Protein AF-A0A6U1WBF2-F1 (afdb_monomer)

pLDDT: mean 89.84, std 10.35, range [49.44, 97.12]

Sequence (111 aa):
GKWVNDQRTQYKRWKEGKRTNLTEARRVLLEDLGFTWNAKEASWYERLEELRAFKLRNGHTKVPIRESSLGRWVDKQRTEHRRSYLSEERKRKLDELGFIWNLRPKGWTKS

Solvent-accessible surface area (backbone atoms only — not comparable to full-atom values): 6688 Å² total; per-residue (Å²): 110,76,65,60,56,48,53,37,50,28,50,53,31,48,78,71,75,40,93,55,88,67,45,69,71,58,52,52,54,38,51,75,71,65,56,64,69,50,64,72,58,43,54,49,54,56,51,51,52,53,48,50,54,45,21,73,74,67,77,44,63,84,58,58,51,90,80,36,73,64,12,46,51,54,51,48,52,43,52,29,50,77,67,71,69,51,52,69,66,63,49,50,57,37,54,77,68,60,52,70,74,66,93,66,69,95,77,80,70,84,128

InterPro domains:
  IPR005114 Helicase-associated [PF03457] (41-99)

Radius of gyration: 18.42 Å; Cα contacts (8 Å, |Δi|>4): 64; chains: 1; bounding box: 55×24×46 Å

Structure (mmCIF, N/CA/C/O backbone):
data_AF-A0A6U1WBF2-F1
#
_entry.id   AF-A0A6U1WBF2-F1
#
loop_
_atom_site.group_PDB
_atom_site.id
_atom_site.type_symbol
_atom_site.label_atom_id
_atom_site.label_alt_id
_atom_site.label_comp_id
_atom_site.label_asym_id
_atom_site.label_entity_id
_atom_site.label_seq_id
_atom_site.pdbx_PDB_ins_code
_atom_site.Cartn_x
_atom_site.Cartn_y
_atom_site.Cartn_z
_atom_site.occupancy
_atom_site.B_iso_or_equiv
_atom_site.auth_seq_id
_atom_site.auth_comp_id
_atom_site.auth_asym_id
_atom_site.auth_atom_id
_atom_site.pdbx_PDB_model_num
ATOM 1 N N . GLY A 1 1 ? -13.415 6.174 -0.486 1.00 71.50 1 GLY A N 1
ATOM 2 C CA . GLY A 1 1 ? -14.695 6.902 -0.319 1.00 71.50 1 GLY A CA 1
ATOM 3 C C . GLY A 1 1 ? -15.047 7.080 1.153 1.00 71.50 1 GLY A C 1
ATOM 4 O O . GLY A 1 1 ? -14.489 6.374 1.986 1.00 71.50 1 GLY A O 1
ATOM 5 N N . LYS A 1 2 ? -15.969 8.003 1.477 1.00 85.12 2 LYS A N 1
ATOM 6 C CA . LYS A 1 2 ? -16.373 8.361 2.858 1.00 85.12 2 LYS A CA 1
ATOM 7 C C . LYS A 1 2 ? -16.800 7.147 3.703 1.00 85.12 2 LYS A C 1
ATOM 9 O O . LYS A 1 2 ? -16.403 7.048 4.857 1.00 85.12 2 LYS A O 1
ATOM 14 N N . TRP A 1 3 ? -17.503 6.188 3.097 1.00 88.62 3 TRP A N 1
ATOM 15 C CA . TRP A 1 3 ? -17.950 4.954 3.755 1.00 88.62 3 TRP A CA 1
ATOM 16 C C . TRP A 1 3 ? -16.799 4.047 4.221 1.00 88.62 3 TRP A C 1
ATOM 18 O O . TRP A 1 3 ? -16.792 3.619 5.367 1.00 88.62 3 TRP A O 1
ATOM 28 N N . VAL A 1 4 ? -15.779 3.810 3.387 1.00 86.06 4 VAL A N 1
ATOM 29 C CA . VAL A 1 4 ? -14.616 2.967 3.747 1.00 86.06 4 VAL A CA 1
ATOM 30 C C . VAL A 1 4 ? -13.864 3.546 4.951 1.00 86.06 4 VAL A C 1
ATOM 32 O O . VAL A 1 4 ? -13.466 2.811 5.851 1.00 86.06 4 VAL A O 1
ATOM 35 N N . ASN A 1 5 ? -13.699 4.872 4.995 1.00 87.56 5 ASN A N 1
ATOM 36 C CA . ASN A 1 5 ? -13.039 5.550 6.114 1.00 87.56 5 ASN A CA 1
ATOM 37 C C . ASN A 1 5 ? -13.862 5.468 7.405 1.00 87.56 5 ASN A C 1
ATOM 39 O O . ASN A 1 5 ? -13.288 5.290 8.482 1.00 87.56 5 ASN A O 1
ATOM 43 N N . ASP A 1 6 ? -15.189 5.549 7.297 1.00 91.12 6 ASP A N 1
ATOM 44 C CA . ASP A 1 6 ? -16.082 5.301 8.426 1.00 91.12 6 ASP A 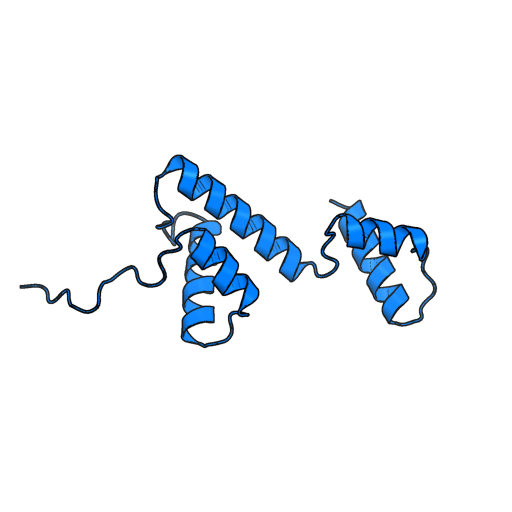CA 1
ATOM 45 C C . ASP A 1 6 ? -15.947 3.852 8.916 1.00 91.12 6 ASP A C 1
ATOM 47 O O . ASP A 1 6 ? -15.643 3.647 10.086 1.00 91.12 6 ASP A O 1
ATOM 51 N N . GLN A 1 7 ? -16.007 2.846 8.032 1.00 91.50 7 GLN A N 1
ATOM 52 C CA . GLN A 1 7 ? -15.833 1.438 8.425 1.00 91.50 7 GLN A CA 1
ATOM 53 C C . GLN A 1 7 ? -14.504 1.193 9.157 1.00 91.50 7 GLN A C 1
ATOM 55 O O . GLN A 1 7 ? -14.488 0.572 10.219 1.00 91.50 7 GLN A O 1
ATOM 60 N N . ARG A 1 8 ? -13.390 1.744 8.657 1.00 93.19 8 ARG A N 1
ATOM 61 C CA . ARG A 1 8 ? -12.078 1.647 9.326 1.00 93.19 8 ARG A CA 1
ATOM 62 C C . ARG A 1 8 ? -12.061 2.328 10.694 1.00 93.19 8 ARG A C 1
ATOM 64 O O . ARG A 1 8 ? -11.444 1.818 11.628 1.00 93.19 8 ARG A O 1
ATOM 71 N N . THR A 1 9 ? -12.762 3.452 10.830 1.00 92.19 9 THR A N 1
ATOM 72 C CA . THR A 1 9 ? -12.941 4.140 12.116 1.00 92.19 9 THR A CA 1
ATOM 73 C C . THR A 1 9 ? -13.744 3.288 13.096 1.00 92.19 9 THR A C 1
ATOM 75 O O . THR A 1 9 ? -13.322 3.116 14.239 1.00 92.19 9 THR A O 1
ATOM 78 N N . GLN A 1 10 ? -14.864 2.709 12.654 1.00 93.44 10 GLN A N 1
ATOM 79 C CA . GLN A 1 10 ? -15.702 1.846 13.489 1.00 93.44 10 GLN A CA 1
ATOM 80 C C . GLN A 1 10 ? -14.954 0.580 13.934 1.00 93.44 10 GLN A C 1
ATOM 82 O O . GLN A 1 10 ? -15.071 0.178 15.091 1.00 93.44 10 GLN A O 1
ATOM 87 N N . TYR A 1 11 ? -14.127 0.000 13.060 1.00 93.12 11 TYR A N 1
ATOM 88 C CA . TYR A 1 11 ? -13.278 -1.148 13.387 1.00 93.12 11 TYR A CA 1
ATOM 89 C C . TYR A 1 11 ? -12.183 -0.812 14.400 1.00 93.12 11 TYR A C 1
ATOM 91 O O . TYR A 1 11 ? -11.939 -1.576 15.331 1.00 93.12 11 TYR A O 1
ATOM 99 N N . LYS A 1 12 ? -11.546 0.360 14.276 1.00 92.81 12 LYS A N 1
ATOM 100 C CA . LYS A 1 12 ? -10.581 0.827 15.279 1.00 92.81 12 LYS A CA 1
ATOM 101 C C . LYS A 1 12 ? -11.242 0.981 16.652 1.00 92.81 12 LYS A C 1
ATOM 103 O O . LYS A 1 12 ? -10.690 0.521 17.643 1.00 92.81 12 LYS A O 1
ATOM 108 N N . ARG A 1 13 ? -12.439 1.578 16.707 1.00 94.06 13 ARG A N 1
ATOM 109 C CA . ARG A 1 13 ? -13.216 1.707 17.954 1.00 94.06 13 ARG A CA 1
ATOM 110 C C . ARG A 1 13 ? -13.555 0.342 18.548 1.00 94.06 13 ARG A C 1
ATOM 112 O O . ARG A 1 13 ? -13.360 0.163 19.742 1.00 94.06 13 ARG A O 1
ATOM 119 N N . TRP A 1 14 ? -13.991 -0.604 17.714 1.00 94.19 14 TRP A N 1
ATOM 120 C CA . TRP A 1 14 ? -14.251 -1.987 18.118 1.00 94.19 14 TRP A CA 1
ATOM 121 C C . TRP A 1 14 ? -13.013 -2.641 18.755 1.00 94.19 14 TRP A C 1
ATOM 123 O O . TRP A 1 14 ? -13.103 -3.137 19.874 1.00 94.19 14 TRP A O 1
ATOM 133 N N . LYS A 1 15 ? -11.837 -2.554 18.110 1.00 91.50 15 LYS A N 1
ATOM 134 C CA . LYS A 1 15 ? -10.571 -3.084 18.659 1.00 91.50 15 LYS A CA 1
ATOM 135 C C . LYS A 1 15 ? -10.171 -2.465 19.997 1.00 91.50 15 LYS A C 1
ATOM 137 O O . LYS A 1 15 ? -9.539 -3.126 20.809 1.00 91.50 15 LYS A O 1
ATOM 142 N N . GLU A 1 16 ? -10.506 -1.197 20.210 1.00 94.69 16 GLU A N 1
ATOM 143 C CA . GLU A 1 16 ? -10.226 -0.465 21.450 1.00 94.69 16 GLU A CA 1
ATOM 144 C C . GLU A 1 16 ? -11.301 -0.691 22.533 1.00 94.69 16 GLU A C 1
ATOM 146 O O . GLU A 1 16 ? -11.265 -0.025 23.565 1.00 94.69 16 GLU A O 1
ATOM 151 N N . GLY A 1 17 ? -12.289 -1.567 22.301 1.00 92.50 17 GLY A N 1
ATOM 152 C CA . GLY A 1 17 ? -13.396 -1.816 23.233 1.00 92.50 17 GLY A CA 1
ATOM 153 C C . GLY A 1 17 ? -14.374 -0.642 23.370 1.00 92.50 17 GLY A C 1
ATOM 154 O O . GLY A 1 17 ? -15.161 -0.582 24.312 1.00 92.50 17 GLY A O 1
ATOM 155 N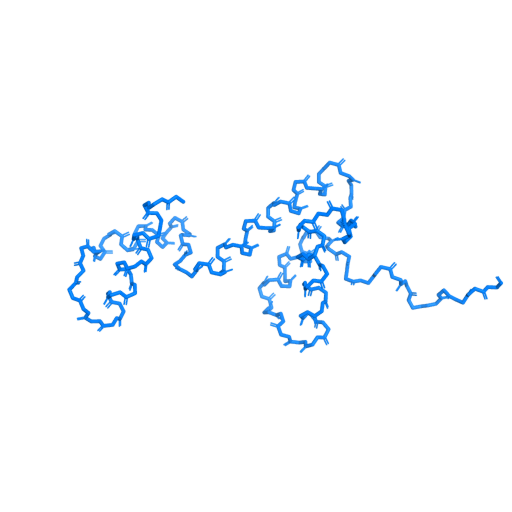 N . LYS A 1 18 ? -14.333 0.327 22.449 1.00 94.81 18 LYS A N 1
ATOM 156 C CA . LYS A 1 18 ? -15.201 1.510 22.465 1.00 94.81 18 LYS A CA 1
ATOM 157 C C . LYS A 1 18 ? -16.536 1.212 21.795 1.00 94.81 18 LYS A C 1
ATOM 159 O O . LYS A 1 18 ? -16.618 0.431 20.848 1.00 94.81 18 LYS A O 1
ATOM 164 N N . ARG A 1 19 ? -17.577 1.953 22.200 1.00 92.94 19 ARG A N 1
ATOM 165 C CA . ARG A 1 19 ? -18.885 1.915 21.531 1.00 92.94 19 ARG A CA 1
ATOM 166 C C . ARG A 1 19 ? -18.733 2.194 20.030 1.00 92.94 19 ARG A C 1
ATOM 168 O O . ARG A 1 19 ? -18.114 3.191 19.629 1.00 92.94 19 ARG A O 1
ATOM 175 N N . THR A 1 20 ? -19.311 1.307 19.231 1.00 95.06 20 THR A N 1
ATOM 176 C CA . THR A 1 20 ? -19.214 1.244 17.770 1.00 95.06 20 THR A CA 1
ATOM 177 C C . THR A 1 20 ? -20.514 0.680 17.204 1.00 95.06 20 THR A C 1
ATOM 179 O O . THR A 1 20 ? -21.196 -0.087 17.880 1.00 95.06 20 THR A O 1
ATOM 182 N N . ASN A 1 21 ? -20.840 1.043 15.964 1.00 91.44 21 ASN A N 1
ATOM 183 C CA . ASN A 1 21 ? -21.974 0.463 15.234 1.00 91.44 21 ASN A CA 1
ATOM 184 C C . ASN A 1 21 ? -21.539 -0.695 14.314 1.00 91.44 21 ASN A C 1
ATOM 186 O O . ASN A 1 21 ? -22.331 -1.179 13.505 1.00 91.44 21 ASN A O 1
ATOM 190 N N . LEU A 1 22 ? -20.271 -1.119 14.394 1.00 93.12 22 LEU A N 1
ATOM 191 C CA . LEU A 1 22 ? -19.776 -2.286 13.673 1.00 93.12 22 LEU A CA 1
ATOM 192 C C . LEU A 1 22 ? -20.235 -3.559 14.387 1.00 93.12 22 LEU A C 1
ATOM 194 O O . LEU A 1 22 ? -19.710 -3.908 15.442 1.00 93.12 22 LEU A O 1
ATOM 198 N N . THR A 1 23 ? -21.218 -4.240 13.804 1.00 93.94 23 THR A N 1
ATOM 199 C CA . THR A 1 23 ? -21.681 -5.541 14.291 1.00 93.94 23 THR A CA 1
ATOM 200 C C . THR A 1 23 ? -20.695 -6.643 13.921 1.00 93.94 23 THR A C 1
ATOM 202 O O . THR A 1 23 ? -19.974 -6.542 12.926 1.00 93.94 23 THR A O 1
ATOM 205 N N . GLU A 1 24 ? -20.715 -7.728 14.692 1.00 91.12 24 GLU A N 1
ATOM 206 C CA . GLU A 1 24 ? -19.879 -8.900 14.435 1.00 91.12 24 GLU A CA 1
ATOM 207 C C . GLU A 1 24 ? -20.161 -9.510 13.056 1.00 91.12 24 GLU A C 1
ATOM 209 O O . GLU A 1 24 ? -19.244 -9.708 12.265 1.00 91.12 24 GLU A O 1
ATOM 214 N N . ALA A 1 25 ? -21.440 -9.686 12.709 1.00 93.25 25 ALA A N 1
ATOM 215 C CA . ALA A 1 25 ? -21.843 -10.192 11.3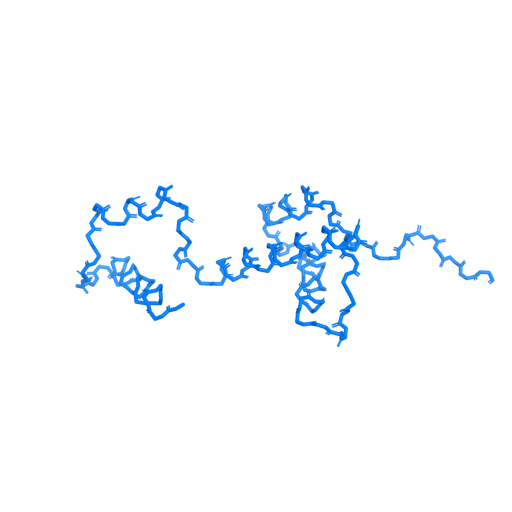98 1.00 93.25 25 ALA A CA 1
ATOM 216 C C . ALA A 1 25 ? -21.307 -9.324 10.244 1.00 93.25 25 ALA A C 1
ATOM 218 O O . ALA A 1 25 ? -20.831 -9.843 9.237 1.00 93.25 25 ALA A O 1
ATOM 219 N N . ARG A 1 26 ? -21.329 -7.991 10.396 1.00 92.38 26 ARG A N 1
ATOM 220 C CA . ARG A 1 26 ? -20.793 -7.071 9.383 1.00 92.38 26 ARG A CA 1
ATOM 221 C C . ARG A 1 26 ? -19.271 -7.141 9.292 1.00 92.38 26 ARG A C 1
ATOM 223 O O . ARG A 1 26 ? -18.734 -7.036 8.194 1.00 92.38 26 ARG A O 1
ATOM 230 N N . ARG A 1 27 ? -18.581 -7.292 10.425 1.00 93.50 27 ARG A N 1
ATOM 231 C CA . ARG A 1 27 ? -17.124 -7.458 10.473 1.00 93.50 27 ARG A CA 1
ATOM 232 C C . ARG A 1 27 ? -16.702 -8.725 9.730 1.00 93.50 27 ARG A C 1
ATOM 234 O O . ARG A 1 27 ? -15.873 -8.626 8.833 1.00 93.50 27 ARG A O 1
ATOM 241 N N . VAL A 1 28 ? -17.321 -9.861 10.058 1.00 92.94 28 VAL A N 1
ATOM 242 C CA . VAL A 1 28 ? 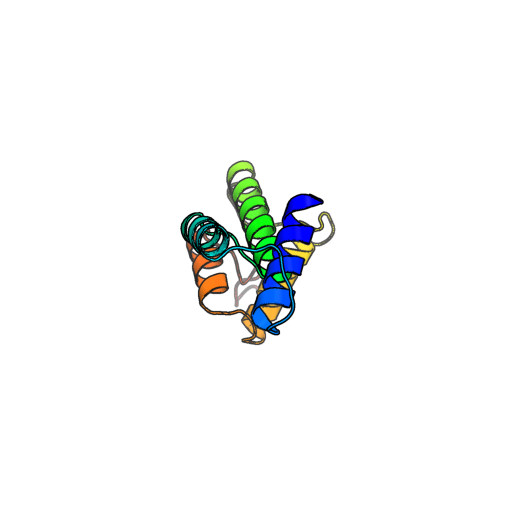-17.041 -11.163 9.432 1.00 92.94 28 VAL A CA 1
ATOM 243 C C . VAL A 1 28 ? -17.320 -11.124 7.932 1.00 92.94 28 VAL A C 1
ATOM 245 O O . VAL A 1 28 ? -16.465 -11.521 7.151 1.00 92.94 28 VAL A O 1
ATOM 248 N N . LEU A 1 29 ? -18.458 -10.564 7.507 1.00 94.75 29 LEU A N 1
ATOM 249 C CA . LEU A 1 29 ? -18.780 -10.437 6.082 1.00 94.75 29 LEU A CA 1
ATOM 250 C C . LEU A 1 29 ? -17.728 -9.619 5.316 1.00 94.75 29 LEU A C 1
ATOM 252 O O . LEU A 1 29 ? -17.356 -9.966 4.201 1.00 94.75 29 LEU A O 1
ATOM 256 N N . LEU A 1 30 ? -17.244 -8.517 5.894 1.00 92.44 30 LEU A N 1
ATOM 257 C CA . LEU A 1 30 ? -16.216 -7.698 5.252 1.00 92.44 30 LEU A CA 1
ATOM 258 C C . LEU A 1 30 ? -14.871 -8.429 5.180 1.00 92.44 30 LEU A C 1
ATOM 260 O O . LEU A 1 30 ? -14.186 -8.323 4.167 1.00 92.44 30 LEU A O 1
ATOM 264 N N . GLU A 1 31 ? -14.502 -9.177 6.218 1.00 91.31 31 GLU A N 1
ATOM 265 C CA . GLU A 1 31 ? -13.291 -10.005 6.217 1.00 91.31 31 GLU A CA 1
ATOM 266 C C . GLU A 1 31 ? -13.356 -11.103 5.144 1.00 91.31 31 GLU A C 1
ATOM 268 O O . GLU A 1 31 ? -12.383 -11.277 4.412 1.00 91.31 31 GLU A O 1
ATOM 273 N N . ASP A 1 32 ? -14.510 -11.755 4.980 1.00 90.69 32 ASP A N 1
ATOM 274 C CA . ASP A 1 32 ? -14.746 -12.775 3.947 1.00 90.69 32 ASP A CA 1
ATOM 275 C C . ASP A 1 32 ? -14.643 -12.204 2.521 1.00 90.69 32 ASP A C 1
ATOM 277 O O . ASP A 1 32 ? -14.059 -12.805 1.623 1.00 90.69 32 ASP A O 1
ATOM 281 N N . LEU A 1 33 ? -15.094 -10.961 2.328 1.00 91.00 33 LEU A N 1
ATOM 282 C CA . LEU A 1 33 ? -14.921 -10.217 1.076 1.00 91.00 33 LEU A CA 1
ATOM 283 C C . LEU A 1 33 ? -13.479 -9.716 0.847 1.00 91.00 33 LEU A C 1
ATOM 285 O O . LEU A 1 33 ? -13.225 -8.998 -0.123 1.00 91.00 33 LEU A O 1
ATOM 289 N N . GLY A 1 34 ? -12.532 -10.035 1.736 1.00 84.88 34 GLY A N 1
ATOM 290 C CA . GLY A 1 34 ? -11.138 -9.597 1.645 1.00 84.88 34 GLY A CA 1
ATOM 291 C C . GLY A 1 34 ? -10.929 -8.116 1.979 1.00 84.88 34 GLY A C 1
ATOM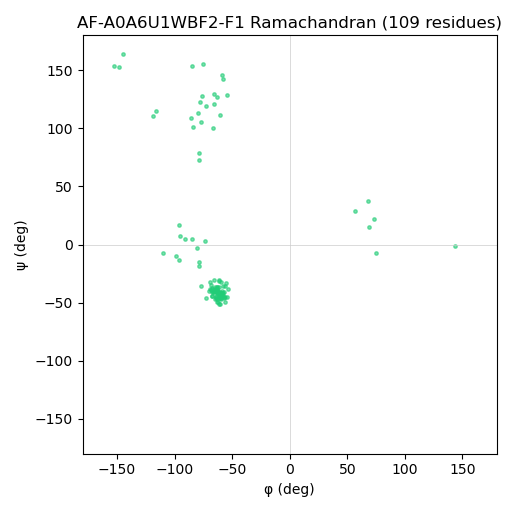 292 O O . GLY A 1 34 ? -9.942 -7.508 1.554 1.00 84.88 34 GLY A O 1
ATOM 293 N N . PHE A 1 35 ? -11.848 -7.492 2.721 1.00 87.75 35 PHE A N 1
ATOM 294 C CA . PHE A 1 35 ? -11.757 -6.075 3.056 1.00 87.75 35 PHE A CA 1
ATOM 295 C C . PHE A 1 35 ? -10.551 -5.776 3.954 1.00 87.75 35 PHE A C 1
ATOM 297 O O . PHE A 1 35 ? -10.451 -6.222 5.097 1.00 87.75 35 PHE A O 1
ATOM 304 N N . THR A 1 36 ? -9.655 -4.913 3.477 1.00 87.88 36 THR A N 1
ATOM 305 C CA . THR A 1 36 ? -8.486 -4.496 4.252 1.00 87.88 36 THR A CA 1
ATOM 306 C C . THR A 1 36 ? -8.806 -3.318 5.183 1.00 87.88 36 THR A C 1
ATOM 308 O O . THR A 1 36 ? -8.948 -2.156 4.764 1.00 87.88 36 THR A O 1
ATOM 311 N N . TRP A 1 37 ? -8.844 -3.602 6.488 1.00 88.69 37 TRP A N 1
ATOM 312 C CA . TRP A 1 37 ? -9.046 -2.604 7.546 1.00 88.69 37 TRP A CA 1
ATOM 313 C C . TRP A 1 37 ? -7.893 -1.597 7.658 1.00 88.69 37 TRP A C 1
ATOM 315 O O . TRP A 1 37 ? -8.104 -0.433 8.009 1.00 88.69 37 TRP A O 1
ATOM 325 N N . ASN A 1 38 ? -6.666 -2.011 7.335 1.00 87.88 38 ASN A N 1
ATOM 326 C CA . ASN A 1 38 ? -5.505 -1.131 7.346 1.00 87.88 38 ASN A CA 1
ATOM 327 C C . ASN A 1 38 ? -5.469 -0.265 6.077 1.00 87.88 38 ASN A C 1
ATOM 329 O O . ASN A 1 38 ? -5.240 -0.744 4.969 1.00 87.88 38 ASN A O 1
ATOM 333 N N . ALA A 1 39 ? -5.650 1.046 6.243 1.00 86.00 39 ALA A N 1
ATOM 334 C CA . ALA A 1 39 ? -5.674 1.980 5.120 1.00 86.00 39 ALA A CA 1
ATOM 335 C C . ALA A 1 39 ? -4.365 2.028 4.319 1.00 86.00 39 ALA A C 1
ATOM 337 O O . ALA A 1 39 ? -4.404 2.164 3.097 1.00 86.00 39 ALA A O 1
ATOM 338 N N . LYS A 1 40 ? -3.211 1.904 4.989 1.00 86.38 40 LYS A N 1
ATOM 339 C CA . LYS A 1 40 ? -1.903 1.892 4.316 1.00 86.38 40 LYS A CA 1
ATOM 340 C C . LYS A 1 40 ? -1.719 0.625 3.490 1.00 86.38 40 LYS A C 1
ATOM 342 O O . LYS A 1 40 ? -1.076 0.659 2.448 1.00 86.38 40 LYS A O 1
ATOM 347 N N . GLU A 1 41 ? -2.254 -0.483 3.978 1.00 88.50 41 GLU A N 1
ATOM 348 C CA . GLU A 1 41 ? -2.201 -1.767 3.296 1.00 88.50 41 GLU A CA 1
ATOM 349 C C . GLU A 1 41 ? -3.134 -1.802 2.087 1.00 88.50 41 GLU A C 1
ATOM 351 O O . GLU A 1 41 ? -2.687 -2.130 0.995 1.00 88.50 41 GLU A O 1
ATOM 356 N N . ALA A 1 42 ? -4.372 -1.328 2.231 1.00 88.88 42 ALA A N 1
ATOM 357 C CA . ALA A 1 42 ? -5.284 -1.186 1.100 1.00 88.88 42 ALA A CA 1
ATOM 358 C C . ALA A 1 42 ? -4.697 -0.302 -0.009 1.00 88.88 42 ALA A C 1
ATOM 360 O O . ALA A 1 42 ? -4.710 -0.680 -1.175 1.00 88.88 42 ALA A O 1
ATOM 361 N N . SER A 1 43 ? -4.100 0.837 0.361 1.00 91.12 43 SER A N 1
ATOM 362 C CA . SER A 1 43 ? -3.442 1.724 -0.605 1.00 91.12 43 SER A CA 1
ATOM 363 C C . SER A 1 43 ? -2.271 1.046 -1.322 1.00 91.12 43 SER A C 1
ATOM 365 O O . SER A 1 43 ? -1.986 1.355 -2.478 1.00 91.12 43 SER A O 1
ATOM 367 N N . TRP A 1 44 ? -1.586 0.1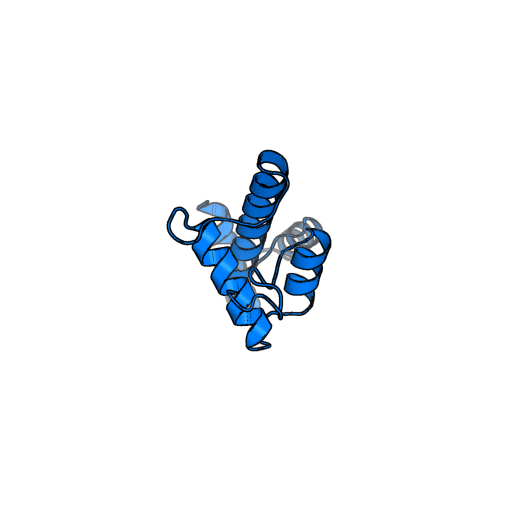11 -0.662 1.00 94.75 44 TRP A N 1
ATOM 368 C CA . TRP A 1 44 ? -0.536 -0.672 -1.299 1.00 94.75 44 TRP A CA 1
ATOM 369 C C . TRP A 1 44 ? -1.107 -1.618 -2.364 1.00 94.75 44 TRP A C 1
ATOM 371 O O . TRP A 1 44 ? -0.577 -1.653 -3.472 1.00 94.75 44 TRP A O 1
ATOM 381 N N . TYR A 1 45 ? -2.207 -2.316 -2.065 1.00 93.19 45 TYR A N 1
ATOM 382 C CA . TYR A 1 45 ? -2.880 -3.195 -3.026 1.00 93.19 45 TYR A CA 1
ATOM 383 C C . TYR A 1 45 ? -3.473 -2.424 -4.214 1.00 93.19 45 TYR A C 1
ATOM 385 O O . TYR A 1 45 ? -3.328 -2.858 -5.352 1.00 93.19 45 TYR A O 1
ATOM 393 N N . GLU A 1 46 ? -4.037 -1.235 -3.992 1.00 92.94 46 GLU A N 1
ATOM 394 C CA . GLU A 1 46 ? -4.493 -0.357 -5.082 1.00 92.94 46 GLU A CA 1
ATOM 395 C C . GLU A 1 46 ? -3.343 -0.009 -6.049 1.00 92.94 46 GLU A C 1
ATOM 397 O O . GLU A 1 46 ? -3.492 -0.097 -7.267 1.00 92.94 46 GLU A O 1
ATOM 402 N N . ARG A 1 47 ? -2.156 0.320 -5.520 1.00 96.75 47 ARG A N 1
ATOM 403 C CA . ARG A 1 47 ? -0.964 0.602 -6.342 1.00 96.75 47 ARG A CA 1
ATOM 404 C C . ARG A 1 47 ? -0.418 -0.636 -7.050 1.00 96.75 47 ARG A C 1
ATOM 406 O O . ARG A 1 47 ? 0.109 -0.514 -8.156 1.00 96.75 47 ARG A O 1
ATOM 413 N N . LEU A 1 48 ? -0.548 -1.815 -6.444 1.00 96.38 48 LEU A N 1
ATOM 414 C CA . LEU A 1 48 ? -0.210 -3.075 -7.100 1.00 96.38 48 LEU A CA 1
ATOM 415 C C . LEU A 1 48 ? -1.099 -3.309 -8.331 1.00 96.38 48 LEU A C 1
ATOM 417 O O . LEU A 1 48 ? -0.586 -3.687 -9.384 1.00 96.38 48 LEU A O 1
ATOM 421 N N . GLU A 1 49 ? -2.399 -3.030 -8.237 1.00 96.12 49 GLU A N 1
ATOM 422 C CA . GLU A 1 49 ? -3.310 -3.139 -9.382 1.00 96.12 49 GLU A CA 1
ATOM 423 C C . GLU A 1 49 ? -3.008 -2.092 -10.465 1.00 96.12 49 GLU A C 1
ATOM 425 O O . GLU A 1 49 ? -2.992 -2.418 -11.654 1.00 96.12 49 GLU A O 1
ATOM 430 N N . GLU A 1 50 ? -2.654 -0.857 -10.089 1.00 96.50 50 GLU A N 1
ATOM 431 C CA . GLU A 1 50 ? -2.158 0.140 -11.050 1.00 96.50 50 GLU A CA 1
ATOM 432 C C . GLU A 1 50 ? -0.905 -0.354 -11.793 1.00 96.50 50 GLU A C 1
ATOM 434 O O . GLU A 1 50 ? -0.783 -0.175 -13.010 1.00 96.50 50 GLU A O 1
ATOM 439 N N . LEU A 1 51 ? 0.020 -1.006 -11.080 1.00 97.12 51 LEU A N 1
ATOM 440 C CA . LEU A 1 51 ? 1.211 -1.605 -11.675 1.00 97.12 51 LEU A CA 1
ATOM 441 C C . LEU A 1 51 ? 0.860 -2.777 -12.598 1.00 97.12 51 LEU A C 1
ATOM 443 O O . LEU A 1 51 ? 1.455 -2.897 -13.672 1.00 97.12 51 LEU A O 1
ATOM 447 N N . ARG A 1 52 ? -0.109 -3.619 -12.225 1.00 96.88 52 ARG A N 1
ATOM 448 C CA . ARG A 1 52 ? -0.610 -4.696 -13.090 1.00 96.88 52 ARG A CA 1
ATOM 449 C C . ARG A 1 52 ? -1.184 -4.123 -14.381 1.00 96.88 52 ARG A C 1
ATOM 451 O O . ARG A 1 52 ? -0.822 -4.586 -15.462 1.00 96.88 52 ARG A O 1
ATOM 458 N N . ALA A 1 53 ? -1.994 -3.073 -14.286 1.00 96.44 53 ALA A N 1
ATOM 459 C CA . ALA A 1 53 ? -2.536 -2.385 -15.451 1.00 96.44 53 ALA A CA 1
ATOM 460 C C . ALA A 1 53 ? -1.426 -1.749 -16.307 1.00 96.44 53 ALA A C 1
ATOM 462 O O . ALA A 1 53 ? -1.470 -1.816 -17.535 1.00 96.44 53 ALA A O 1
ATOM 463 N N . PHE A 1 54 ? -0.396 -1.167 -15.683 1.00 95.94 54 PHE A N 1
ATOM 464 C CA . PHE A 1 54 ? 0.772 -0.655 -16.401 1.00 95.94 54 PHE A CA 1
ATOM 465 C C . PHE A 1 54 ? 1.509 -1.768 -17.155 1.00 95.94 54 PHE A C 1
ATOM 467 O O . PHE A 1 54 ? 1.834 -1.584 -18.329 1.00 95.94 54 PHE A O 1
ATOM 474 N N . LYS A 1 55 ? 1.743 -2.921 -16.512 1.00 95.62 55 LYS A N 1
ATOM 475 C CA . LYS A 1 55 ? 2.380 -4.085 -17.142 1.00 95.62 55 LYS A CA 1
ATOM 476 C C . LYS A 1 55 ? 1.571 -4.574 -18.336 1.00 95.62 55 LYS A C 1
ATOM 478 O O . LYS A 1 55 ? 2.161 -4.824 -19.377 1.00 95.62 55 LYS A O 1
ATOM 483 N N . LEU A 1 56 ? 0.248 -4.668 -18.207 1.00 95.62 56 LEU A N 1
ATOM 484 C CA . LEU A 1 56 ? -0.622 -5.088 -19.306 1.00 95.62 56 LEU A CA 1
ATOM 485 C C . LEU A 1 56 ? -0.487 -4.164 -20.527 1.00 95.62 56 LEU A C 1
ATOM 487 O O . LEU A 1 56 ? -0.441 -4.646 -21.651 1.00 95.62 56 LEU A O 1
ATOM 491 N N . ARG A 1 57 ? -0.368 -2.848 -20.309 1.00 95.44 57 ARG A N 1
ATOM 492 C CA . ARG A 1 57 ? -0.226 -1.864 -21.396 1.00 95.44 57 ARG A CA 1
ATOM 493 C C . ARG A 1 57 ? 1.172 -1.803 -22.018 1.00 95.44 57 ARG A C 1
ATOM 495 O O . ARG A 1 57 ? 1.282 -1.541 -23.206 1.00 95.44 57 ARG A O 1
ATOM 502 N N . ASN A 1 58 ? 2.230 -1.990 -21.227 1.00 94.31 58 ASN A N 1
ATOM 503 C CA . ASN A 1 58 ? 3.617 -1.743 -21.660 1.00 94.31 58 ASN A CA 1
ATOM 504 C C . ASN A 1 58 ? 4.455 -3.025 -21.818 1.00 94.31 58 ASN A C 1
ATOM 506 O O . ASN A 1 58 ? 5.617 -2.961 -22.203 1.00 94.31 58 ASN A O 1
ATOM 510 N N . GLY A 1 59 ? 3.926 -4.184 -21.423 1.00 94.31 59 GLY A N 1
ATOM 511 C CA . GLY A 1 59 ? 4.641 -5.464 -21.398 1.00 94.31 59 GLY A CA 1
ATOM 512 C C . GLY A 1 59 ? 5.649 -5.625 -20.250 1.00 94.31 59 GLY A C 1
ATOM 513 O O . GLY A 1 59 ? 6.176 -6.715 -20.043 1.00 94.31 59 GLY A O 1
ATOM 514 N N . HIS A 1 60 ? 5.920 -4.577 -19.464 1.00 92.75 60 HIS A N 1
ATOM 515 C CA . HIS A 1 60 ? 6.928 -4.602 -18.399 1.00 92.75 60 HIS A CA 1
ATOM 516 C C . HIS A 1 60 ? 6.539 -3.771 -17.170 1.00 92.75 60 HIS A C 1
ATOM 518 O O . HIS A 1 60 ? 5.724 -2.856 -17.249 1.00 92.75 60 HIS A O 1
ATOM 524 N N . THR A 1 61 ? 7.220 -3.985 -16.040 1.00 94.38 61 THR A N 1
ATOM 525 C CA . THR A 1 61 ? 7.043 -3.192 -14.805 1.00 94.38 61 THR A CA 1
ATOM 526 C C . THR A 1 61 ? 8.069 -2.054 -14.647 1.00 94.38 61 THR A C 1
ATOM 528 O O . THR A 1 61 ? 8.276 -1.544 -13.543 1.00 94.38 61 THR A O 1
ATOM 531 N N . LYS A 1 62 ? 8.769 -1.658 -15.722 1.00 91.50 62 LYS A N 1
ATOM 532 C CA . LYS A 1 62 ? 9.749 -0.554 -15.717 1.00 91.50 62 LYS A CA 1
ATOM 533 C C . LYS A 1 62 ? 9.041 0.805 -15.772 1.00 91.50 62 LYS A C 1
ATOM 535 O O . LYS A 1 62 ? 9.035 1.467 -16.800 1.00 91.50 62 LYS A O 1
ATOM 540 N N . VAL A 1 63 ? 8.418 1.203 -14.666 1.00 91.50 63 VAL A N 1
ATOM 541 C CA . VAL A 1 63 ? 7.732 2.499 -14.573 1.00 91.50 63 VAL A CA 1
ATOM 542 C C . VAL A 1 63 ? 8.761 3.631 -14.402 1.00 91.50 63 VAL A C 1
ATOM 544 O O . VAL A 1 63 ? 9.586 3.546 -13.483 1.00 91.50 63 VAL A O 1
ATOM 547 N N . PRO A 1 64 ? 8.733 4.694 -15.230 1.00 88.94 64 PRO A N 1
ATOM 548 C CA . PRO A 1 64 ? 9.597 5.860 -15.052 1.00 88.94 64 PRO A CA 1
ATOM 549 C C . PRO A 1 64 ? 9.308 6.593 -13.733 1.00 88.94 64 PRO A C 1
ATOM 551 O O . PRO A 1 64 ? 8.174 6.977 -13.445 1.00 88.94 64 PRO A O 1
ATOM 554 N N . ILE A 1 65 ? 10.347 6.809 -12.919 1.00 88.12 65 ILE A N 1
ATOM 555 C CA . ILE A 1 65 ? 10.216 7.359 -11.555 1.00 88.12 65 ILE A CA 1
ATOM 556 C C . ILE A 1 65 ? 9.711 8.807 -11.564 1.00 88.12 65 ILE A C 1
ATOM 558 O O . ILE A 1 65 ? 8.909 9.198 -10.717 1.00 88.12 65 ILE A O 1
ATOM 562 N N . ARG A 1 66 ? 10.209 9.623 -12.500 1.00 86.19 66 ARG A N 1
ATOM 563 C CA . ARG A 1 66 ? 9.947 11.070 -12.530 1.00 86.19 66 ARG A CA 1
ATOM 564 C C . ARG A 1 66 ? 8.580 11.428 -13.107 1.00 86.19 66 ARG A C 1
ATOM 566 O O . ARG A 1 66 ? 8.090 12.517 -12.834 1.00 86.19 66 ARG A O 1
ATOM 573 N N . GLU A 1 67 ? 7.966 10.512 -13.844 1.00 82.12 67 GLU A N 1
ATOM 574 C CA . GLU A 1 67 ? 6.776 10.794 -14.650 1.00 82.12 67 GLU A CA 1
ATOM 575 C C . GLU A 1 67 ? 5.471 10.430 -13.939 1.00 82.12 67 GLU A C 1
ATOM 577 O O . GLU A 1 67 ? 4.399 10.832 -14.378 1.00 82.12 67 GLU A O 1
ATOM 582 N N . SER A 1 68 ? 5.523 9.673 -12.835 1.00 90.19 68 SER A N 1
ATOM 583 C CA . SER A 1 68 ? 4.300 9.244 -12.155 1.00 90.19 68 SER A CA 1
ATOM 584 C C . SER A 1 68 ? 4.471 8.982 -10.661 1.00 90.19 68 SER A C 1
ATOM 586 O O . SER A 1 68 ? 5.536 8.604 -10.166 1.00 90.19 68 SER A O 1
ATOM 588 N N . S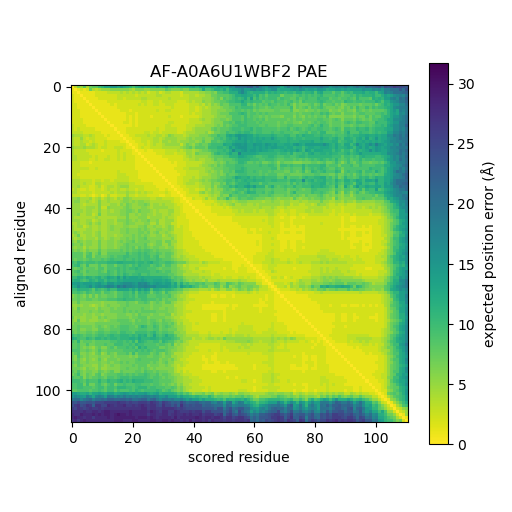ER A 1 69 ? 3.366 9.130 -9.928 1.00 94.25 69 SER A N 1
ATOM 589 C CA . SER A 1 69 ? 3.242 8.660 -8.543 1.00 94.25 69 SER A CA 1
ATOM 590 C C . SER A 1 69 ? 3.502 7.153 -8.430 1.00 94.25 69 SER A C 1
ATOM 592 O O . SER A 1 69 ? 4.141 6.718 -7.471 1.00 94.25 69 SER A O 1
ATOM 594 N N . LEU A 1 70 ? 3.080 6.373 -9.432 1.00 94.94 70 LEU A N 1
ATOM 595 C CA . LEU A 1 70 ? 3.350 4.940 -9.528 1.00 94.94 70 LEU A CA 1
ATOM 596 C C . LEU A 1 70 ? 4.854 4.651 -9.644 1.00 94.94 70 LEU A C 1
ATOM 598 O O . LEU A 1 70 ? 5.354 3.751 -8.977 1.00 94.94 70 LEU A O 1
ATOM 602 N N . GLY A 1 71 ? 5.597 5.447 -10.416 1.00 94.62 71 GLY A N 1
ATOM 603 C CA . GLY A 1 71 ? 7.051 5.332 -10.536 1.00 94.62 71 GLY A CA 1
ATOM 604 C C . GLY A 1 71 ? 7.774 5.526 -9.202 1.00 94.62 71 GLY A C 1
ATOM 605 O O . GLY A 1 71 ? 8.651 4.737 -8.849 1.00 94.62 71 GLY A O 1
ATOM 606 N N . ARG A 1 72 ? 7.359 6.523 -8.411 1.00 95.31 72 ARG A N 1
ATOM 607 C CA . ARG A 1 72 ? 7.874 6.729 -7.043 1.00 95.31 72 ARG A CA 1
ATOM 608 C C . ARG A 1 72 ? 7.506 5.576 -6.110 1.00 95.31 72 ARG A C 1
ATOM 610 O O . ARG A 1 72 ? 8.321 5.169 -5.287 1.00 95.31 72 ARG A O 1
ATOM 617 N N . TRP A 1 73 ? 6.295 5.033 -6.236 1.00 96.50 73 TRP A N 1
ATOM 618 C CA . TRP A 1 73 ? 5.870 3.870 -5.456 1.00 96.50 73 TRP A CA 1
ATOM 619 C C . TRP A 1 73 ? 6.708 2.626 -5.784 1.00 96.50 73 TRP A C 1
ATOM 621 O O . TRP A 1 73 ? 7.202 1.972 -4.868 1.00 96.50 73 TRP A O 1
ATOM 631 N N . VAL A 1 74 ? 6.946 2.356 -7.071 1.00 95.81 74 VAL A N 1
ATOM 632 C CA . VAL A 1 74 ? 7.817 1.276 -7.566 1.00 95.81 74 VAL A CA 1
ATOM 633 C C . VAL A 1 74 ? 9.236 1.405 -7.006 1.00 95.81 74 VAL A C 1
ATOM 635 O O . VAL A 1 74 ? 9.803 0.425 -6.524 1.00 95.81 74 VAL A O 1
ATOM 638 N N . ASP A 1 75 ? 9.808 2.609 -7.027 1.00 94.12 75 ASP A N 1
ATOM 639 C CA . ASP A 1 75 ? 11.140 2.862 -6.468 1.00 94.12 75 ASP A CA 1
ATOM 640 C C . ASP A 1 75 ? 11.193 2.637 -4.950 1.00 94.12 75 ASP A C 1
ATOM 642 O O . ASP A 1 75 ? 12.116 2.001 -4.426 1.00 94.12 75 ASP A O 1
ATOM 646 N N . LYS A 1 76 ? 10.140 3.056 -4.242 1.00 95.00 76 LYS A N 1
ATOM 647 C CA . LYS A 1 76 ? 9.981 2.758 -2.821 1.00 95.00 76 LYS A CA 1
ATOM 648 C C . LYS A 1 76 ? 9.964 1.250 -2.560 1.00 95.00 76 LYS A C 1
ATOM 650 O O . LYS A 1 76 ? 10.650 0.817 -1.641 1.00 95.00 76 LYS A O 1
ATOM 655 N N . GLN A 1 77 ? 9.269 0.449 -3.375 1.00 96.06 77 GLN A N 1
ATOM 656 C CA . GLN A 1 77 ? 9.240 -1.011 -3.197 1.00 96.06 77 GLN A CA 1
ATOM 657 C C . GLN A 1 77 ? 10.634 -1.629 -3.341 1.00 96.06 77 GLN A C 1
ATOM 659 O O . GLN A 1 77 ? 11.031 -2.459 -2.525 1.00 96.06 77 GLN A O 1
ATOM 664 N N . ARG A 1 78 ? 11.428 -1.167 -4.316 1.00 95.06 78 ARG A N 1
ATOM 665 C CA . ARG A 1 78 ? 12.830 -1.596 -4.474 1.00 95.06 78 ARG A CA 1
ATOM 666 C C . ARG A 1 78 ? 13.693 -1.218 -3.273 1.00 95.06 78 ARG A C 1
ATOM 668 O O . ARG A 1 78 ? 14.542 -2.000 -2.852 1.00 95.06 78 ARG A O 1
ATOM 675 N N . THR A 1 79 ? 13.485 -0.025 -2.723 1.00 94.12 79 THR A N 1
ATOM 676 C CA . THR A 1 79 ? 14.211 0.448 -1.537 1.00 94.12 79 THR A CA 1
ATOM 677 C C . THR A 1 79 ? 13.833 -0.355 -0.292 1.00 94.12 79 THR A C 1
ATOM 679 O O . THR A 1 79 ? 14.718 -0.770 0.453 1.00 94.12 79 THR A O 1
ATOM 682 N N . GLU A 1 80 ? 12.542 -0.614 -0.076 1.00 94.69 80 GLU A N 1
ATOM 683 C CA . GLU A 1 80 ? 12.045 -1.424 1.044 1.00 94.69 80 GLU A CA 1
ATOM 684 C C . GLU A 1 80 ? 12.547 -2.871 0.958 1.00 94.69 80 GLU A C 1
ATOM 686 O O . GLU A 1 80 ? 12.967 -3.423 1.972 1.00 94.69 80 GLU A O 1
ATOM 691 N N . HIS A 1 81 ? 12.594 -3.459 -0.242 1.00 94.81 81 HIS A N 1
ATOM 692 C CA . HIS A 1 81 ? 13.163 -4.792 -0.466 1.00 94.81 81 HIS A CA 1
ATOM 693 C C . HIS A 1 81 ? 14.661 -4.845 -0.150 1.00 94.81 81 HIS A C 1
ATOM 695 O O . HIS A 1 81 ? 15.091 -5.704 0.613 1.00 94.81 81 HIS A O 1
ATOM 701 N N . ARG A 1 82 ? 15.450 -3.876 -0.634 1.00 93.44 82 ARG A N 1
ATOM 702 C CA . ARG A 1 82 ? 16.897 -3.805 -0.352 1.00 93.44 82 ARG A CA 1
ATOM 703 C C . ARG A 1 82 ? 17.210 -3.640 1.136 1.00 93.44 82 ARG A C 1
ATOM 705 O O . ARG A 1 82 ? 18.259 -4.078 1.593 1.00 93.44 82 ARG A O 1
ATOM 712 N N . ARG A 1 83 ? 16.324 -2.969 1.872 1.00 94.62 83 ARG A N 1
ATOM 713 C CA . ARG A 1 83 ? 16.453 -2.733 3.316 1.00 94.62 83 ARG A CA 1
ATOM 714 C C . ARG A 1 83 ? 15.801 -3.826 4.168 1.00 94.62 83 ARG A C 1
ATOM 716 O O . ARG A 1 83 ? 15.748 -3.662 5.381 1.00 94.62 83 ARG A O 1
ATOM 723 N N . SER A 1 84 ? 15.284 -4.893 3.555 1.00 92.81 84 SER A N 1
ATOM 724 C CA . SER A 1 84 ? 14.563 -5.977 4.238 1.00 92.81 84 SER A CA 1
ATOM 725 C C . SER A 1 84 ? 13.350 -5.503 5.056 1.00 92.81 84 SER A C 1
ATOM 727 O O . SER A 1 84 ? 12.980 -6.119 6.049 1.00 92.81 84 SER A O 1
ATOM 729 N N . TYR A 1 85 ? 12.721 -4.397 4.644 1.00 93.69 85 TYR A N 1
ATOM 730 C CA . TYR A 1 85 ? 11.494 -3.863 5.253 1.00 93.69 85 TYR A CA 1
ATOM 731 C C . TYR A 1 85 ? 10.228 -4.233 4.484 1.00 93.69 85 TYR A C 1
ATOM 733 O O . TYR A 1 85 ? 9.117 -3.983 4.954 1.00 93.69 85 TYR A O 1
ATOM 741 N N . LEU A 1 86 ? 10.376 -4.799 3.288 1.00 93.38 86 LEU A N 1
ATOM 742 C CA . LEU A 1 86 ? 9.242 -5.288 2.529 1.00 93.38 86 LEU A CA 1
ATOM 743 C C . LEU A 1 86 ? 8.788 -6.634 3.101 1.00 93.38 86 LEU A C 1
ATOM 745 O O . LEU A 1 86 ? 9.564 -7.581 3.135 1.00 93.38 86 LEU A O 1
ATOM 749 N N . SER A 1 87 ? 7.525 -6.724 3.517 1.00 94.00 87 SER A N 1
ATOM 750 C CA . SER A 1 87 ? 6.929 -7.987 3.969 1.00 94.00 87 SER A CA 1
ATOM 751 C C . SER A 1 87 ? 6.986 -9.057 2.874 1.00 94.00 87 SER A C 1
ATOM 753 O O . SER A 1 87 ? 6.747 -8.737 1.703 1.00 94.00 87 SER A O 1
ATOM 755 N N . GLU A 1 88 ? 7.155 -10.321 3.260 1.00 93.88 88 GLU A N 1
ATOM 756 C CA . GLU A 1 88 ? 7.207 -11.451 2.319 1.00 93.88 88 GLU A CA 1
ATOM 757 C C . GLU A 1 88 ? 5.966 -11.557 1.426 1.00 93.88 88 GLU A C 1
ATOM 759 O O . GLU A 1 88 ? 6.086 -11.850 0.241 1.00 93.88 88 GLU A O 1
ATOM 764 N N . GLU A 1 89 ? 4.774 -11.239 1.935 1.00 92.81 89 GLU A N 1
ATOM 765 C CA . GLU A 1 89 ? 3.553 -11.247 1.122 1.00 92.81 89 GLU A CA 1
ATOM 766 C C . GLU A 1 89 ? 3.607 -10.228 -0.026 1.00 92.81 89 GLU A C 1
ATOM 768 O O . GLU A 1 89 ? 3.362 -10.568 -1.185 1.00 92.81 89 GLU A O 1
ATOM 773 N N . ARG A 1 90 ? 3.978 -8.980 0.278 1.00 95.25 90 ARG A N 1
ATOM 774 C CA . ARG A 1 90 ? 4.134 -7.920 -0.729 1.00 95.25 90 ARG A CA 1
ATOM 775 C C . ARG A 1 90 ? 5.179 -8.275 -1.773 1.00 95.25 90 ARG A C 1
ATOM 777 O O . ARG A 1 90 ? 4.964 -8.043 -2.961 1.00 95.25 90 ARG A O 1
ATOM 784 N N . LYS A 1 91 ? 6.296 -8.849 -1.328 1.00 95.94 91 LYS A N 1
ATOM 785 C CA . LYS A 1 91 ? 7.349 -9.348 -2.210 1.00 95.94 91 LYS A CA 1
ATOM 786 C C . LYS A 1 91 ? 6.808 -10.445 -3.128 1.00 95.94 91 LYS A C 1
ATOM 788 O O . LYS A 1 91 ? 6.900 -10.285 -4.339 1.00 95.94 91 LYS A O 1
ATOM 793 N N . ARG A 1 92 ? 6.14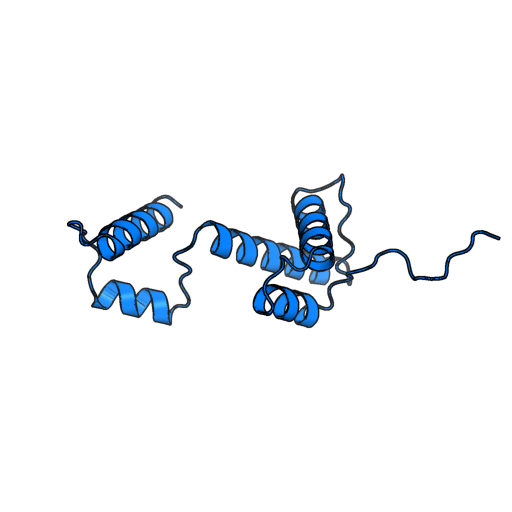3 -11.468 -2.578 1.00 96.81 92 ARG A N 1
ATOM 794 C CA . ARG A 1 92 ? 5.518 -12.557 -3.347 1.00 96.81 92 ARG A CA 1
ATOM 795 C C . ARG A 1 92 ? 4.560 -12.022 -4.412 1.00 96.81 92 ARG A C 1
ATOM 797 O O . ARG A 1 92 ? 4.631 -12.438 -5.560 1.00 96.81 92 ARG A O 1
ATOM 804 N N . LYS A 1 93 ? 3.706 -11.054 -4.069 1.00 96.62 93 LYS A N 1
ATOM 805 C CA . LYS A 1 93 ? 2.767 -10.434 -5.021 1.00 96.62 93 LYS A CA 1
ATOM 806 C C . LYS A 1 93 ? 3.449 -9.645 -6.139 1.00 96.62 93 LYS A C 1
ATOM 808 O O . LYS A 1 93 ? 2.977 -9.658 -7.274 1.00 96.62 93 LYS A O 1
ATOM 813 N N . LEU A 1 94 ? 4.555 -8.971 -5.838 1.00 97.12 94 LEU A N 1
ATOM 814 C CA . LEU A 1 94 ? 5.372 -8.301 -6.851 1.00 97.12 94 LEU A CA 1
ATOM 815 C C . LEU A 1 94 ? 6.112 -9.319 -7.736 1.00 97.12 94 LEU A C 1
ATOM 817 O O . LEU A 1 94 ? 6.151 -9.146 -8.954 1.00 97.12 94 LEU A O 1
ATOM 821 N N . ASP A 1 95 ? 6.623 -10.403 -7.156 1.00 96.44 95 ASP A N 1
ATOM 822 C CA . ASP A 1 95 ? 7.287 -11.492 -7.881 1.00 96.44 95 ASP A CA 1
ATOM 823 C C . ASP A 1 95 ? 6.319 -12.220 -8.828 1.00 96.44 95 ASP A C 1
ATOM 825 O O . ASP A 1 95 ? 6.641 -12.401 -10.001 1.00 96.44 95 ASP A O 1
ATOM 829 N N . GLU A 1 96 ? 5.098 -12.534 -8.375 1.00 96.19 96 GLU A N 1
ATOM 830 C CA . GLU A 1 96 ? 4.002 -13.076 -9.202 1.00 96.19 96 GLU A CA 1
ATOM 831 C C . GLU A 1 96 ? 3.700 -12.166 -10.409 1.00 96.19 96 GLU A C 1
ATOM 833 O O . GLU A 1 96 ? 3.365 -12.628 -11.501 1.00 96.19 96 GLU A O 1
ATOM 838 N N . LEU A 1 97 ? 3.861 -10.849 -10.241 1.00 95.06 97 LEU A N 1
ATOM 839 C CA . LEU A 1 97 ? 3.682 -9.875 -11.313 1.00 95.06 97 LEU A CA 1
ATOM 840 C C . LEU A 1 97 ? 4.908 -9.768 -12.240 1.00 95.06 97 LEU A C 1
ATOM 842 O O . LEU A 1 97 ? 4.857 -9.042 -13.232 1.00 95.06 97 LEU A O 1
ATOM 846 N N . GLY A 1 98 ? 6.002 -10.485 -11.987 1.00 94.31 98 GLY A N 1
ATOM 847 C CA . GLY A 1 98 ? 7.253 -10.374 -12.742 1.00 94.31 98 GLY A CA 1
ATOM 848 C C . GLY A 1 98 ? 7.945 -9.027 -12.529 1.00 94.31 98 GLY A C 1
ATOM 849 O O . GLY A 1 98 ? 8.453 -8.425 -13.478 1.00 94.31 98 GLY A O 1
ATOM 850 N N . PHE A 1 99 ? 7.893 -8.505 -11.302 1.00 95.50 99 PHE A N 1
ATOM 851 C CA . PHE A 1 99 ? 8.451 -7.203 -10.970 1.00 95.50 99 PHE A CA 1
ATOM 852 C C . PHE A 1 99 ? 9.979 -7.166 -11.091 1.00 95.50 99 PHE A C 1
ATOM 854 O O . PHE A 1 99 ? 10.709 -7.969 -10.516 1.00 95.50 99 PHE A O 1
ATOM 861 N N . ILE A 1 100 ? 10.483 -6.165 -11.813 1.00 93.00 100 ILE A N 1
ATOM 862 C CA . ILE A 1 100 ? 11.922 -5.961 -11.992 1.00 93.00 100 ILE A CA 1
ATOM 863 C C . ILE A 1 100 ? 12.497 -5.181 -10.801 1.00 93.00 100 ILE A C 1
ATOM 865 O O . ILE A 1 100 ? 12.410 -3.944 -10.736 1.00 93.00 100 ILE A O 1
ATOM 869 N N . TRP A 1 101 ? 13.132 -5.919 -9.888 1.00 92.56 101 TRP A N 1
ATOM 870 C CA . TRP A 1 101 ? 13.815 -5.387 -8.703 1.00 92.56 101 TRP A CA 1
ATOM 871 C C . TRP A 1 101 ? 15.067 -4.570 -9.038 1.00 92.56 101 TRP A C 1
ATOM 873 O O . TRP A 1 101 ? 15.279 -3.504 -8.462 1.00 92.56 101 TRP A O 1
ATOM 883 N N . ASN A 1 102 ? 15.864 -5.023 -10.012 1.00 86.25 102 ASN A N 1
ATOM 884 C CA . ASN A 1 102 ? 17.123 -4.390 -10.406 1.00 86.25 102 ASN A CA 1
ATOM 885 C C . ASN A 1 102 ? 17.070 -3.942 -11.869 1.00 86.25 102 ASN A C 1
ATOM 887 O O . ASN A 1 102 ? 17.070 -4.762 -12.781 1.00 86.25 102 ASN A O 1
ATOM 891 N N . LEU A 1 103 ? 17.046 -2.626 -12.099 1.00 78.94 103 LEU A N 1
ATOM 892 C CA . LEU A 1 103 ? 17.026 -2.050 -13.453 1.00 78.94 103 LEU A CA 1
ATOM 893 C C . LEU A 1 103 ? 18.398 -2.040 -14.139 1.00 78.94 103 LEU A C 1
ATOM 895 O O . LEU A 1 103 ? 18.470 -1.839 -15.348 1.00 78.94 103 LEU A O 1
ATOM 899 N N . ARG A 1 104 ? 19.477 -2.239 -13.378 1.00 71.81 104 ARG A N 1
ATOM 900 C CA . ARG A 1 104 ? 20.837 -2.385 -13.897 1.00 71.81 104 ARG A CA 1
ATOM 901 C C . ARG A 1 104 ? 21.326 -3.791 -13.554 1.00 71.81 104 ARG A C 1
ATOM 903 O O . ARG A 1 104 ? 21.458 -4.082 -12.364 1.00 71.81 104 ARG A O 1
ATOM 910 N N . PRO A 1 105 ? 21.574 -4.662 -14.543 1.00 57.41 105 PRO A N 1
ATOM 911 C CA . PRO A 1 105 ? 22.239 -5.931 -14.296 1.00 57.41 105 PRO A CA 1
ATOM 912 C C . PRO A 1 105 ? 23.610 -5.684 -13.660 1.00 57.41 105 PRO A C 1
ATOM 914 O O . PRO A 1 105 ? 24.312 -4.731 -14.015 1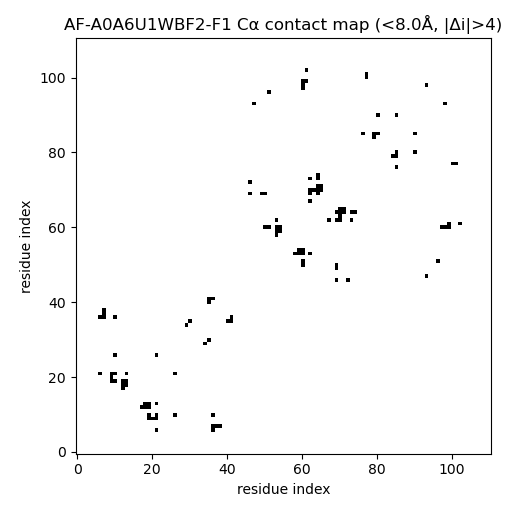.00 57.41 105 PRO A O 1
ATOM 917 N N . LYS A 1 106 ? 23.998 -6.545 -12.719 1.00 51.34 106 LYS A N 1
ATOM 918 C CA . LYS A 1 106 ? 25.354 -6.573 -12.165 1.00 51.34 106 LYS A CA 1
ATOM 919 C C . LYS A 1 106 ? 26.281 -7.019 -13.309 1.00 51.34 106 LYS A C 1
ATOM 921 O O . LYS A 1 106 ? 26.271 -8.192 -13.654 1.00 51.34 106 LYS A O 1
ATOM 926 N N . GLY A 1 107 ? 26.976 -6.080 -13.959 1.00 55.75 107 GLY A N 1
ATOM 927 C CA . GLY A 1 107 ? 27.867 -6.381 -15.092 1.00 55.75 107 GLY A CA 1
ATOM 928 C C . GLY A 1 107 ? 27.922 -5.356 -16.229 1.00 55.75 107 GLY A C 1
ATOM 929 O O . GLY A 1 107 ? 28.689 -5.556 -17.161 1.00 55.75 107 GLY A O 1
ATOM 930 N N . TRP A 1 108 ? 27.164 -4.253 -16.188 1.00 54.16 108 TRP A N 1
ATOM 931 C CA . TRP A 1 108 ? 27.324 -3.190 -17.191 1.00 54.16 108 TRP A CA 1
ATOM 932 C C . TRP A 1 108 ? 28.541 -2.310 -16.861 1.00 54.16 108 TRP A C 1
ATOM 934 O O . TRP A 1 108 ? 28.409 -1.229 -16.285 1.00 54.16 108 TRP A O 1
ATOM 944 N N . THR A 1 109 ? 29.741 -2.794 -17.178 1.00 53.28 109 THR A N 1
ATOM 945 C CA . THR A 1 109 ? 30.903 -1.924 -17.380 1.00 53.28 109 THR A CA 1
ATOM 946 C C . THR A 1 109 ? 30.698 -1.206 -18.707 1.00 53.28 109 THR A C 1
ATOM 948 O O . THR A 1 109 ? 30.559 -1.856 -19.740 1.00 53.28 109 THR A O 1
ATOM 951 N N . LYS A 1 110 ? 30.632 0.129 -18.683 1.00 54.81 110 LYS A N 1
ATOM 952 C CA . LYS A 1 110 ? 30.797 0.916 -19.908 1.00 54.81 110 LYS A CA 1
ATOM 953 C C . LYS A 1 110 ? 32.195 0.599 -20.451 1.00 54.81 110 LYS A C 1
ATOM 955 O O . LYS A 1 110 ? 33.165 0.929 -19.771 1.00 54.81 110 LYS A O 1
ATOM 960 N N . SER A 1 111 ? 32.275 -0.086 -21.588 1.00 49.44 111 SER A N 1
ATOM 961 C CA . SER A 1 111 ? 33.450 -0.010 -22.463 1.00 49.44 111 SER A CA 1
ATOM 962 C C . SER A 1 111 ? 33.437 1.312 -23.213 1.00 49.44 111 SER A C 1
ATOM 964 O O . SER A 1 111 ? 32.319 1.824 -23.465 1.00 49.44 111 SER A O 1
#

Organism: Trieres chinensis (NCBI:txid1514140)

Secondary structure (DSSP, 8-state):
-HHHHHHHHHHHHHHTT---S--HHHHHHHHHTT----HHHHHHHHHHHHHHHHHHHHSS----TTT-HHHHHHHHHHHHHHTT-S-HHHHHHHHHTT--S-SS-TT----

Mean predicted aligned error: 6.81 Å

Foldseek 3Di:
DVVLVLVLVQVVCVVVVHDHPCDPVNVVVCVVVVNDSDPVVVVLVVLLVVQLVVCVVPVASCDCLVPDPSNVVLVVQLVCVVVVNDDPVSVVSCVVSVHDSDPDPPDPDDD